Protein AF-A0A7S2Z2Q5-F1 (afdb_monomer_lite)

Foldseek 3Di:
DVVVVVVVVVVVVVVVVVVVVVVVLVVLVVVLVVLVVVLVVLVVVLVVLVVVLVVLVVVLVVLVVVLPDDPDDDPVVPVVSVVSVVVSVVSVVVSVVSVVVSVVSVVVSVVSVVVSVVSVVVSVVVVVVVVVVVVVVVVVVVVVVVVPDD

Radius of gyration: 32.95 Å; chains: 1; bounding box: 80×15×101 Å

Structure (mmCIF, N/CA/C/O backbone):
data_AF-A0A7S2Z2Q5-F1
#
_entry.id   AF-A0A7S2Z2Q5-F1
#
loop_
_atom_site.group_PDB
_atom_site.id
_atom_site.type_symbol
_atom_site.label_atom_id
_atom_site.label_alt_id
_atom_site.label_comp_id
_atom_site.label_asym_id
_atom_site.label_entity_id
_atom_site.label_seq_id
_atom_site.pdbx_PDB_ins_code
_atom_site.Cartn_x
_atom_site.Cartn_y
_atom_site.Cartn_z
_atom_site.occupancy
_atom_site.B_iso_or_equiv
_atom_site.auth_seq_id
_atom_site.auth_comp_id
_atom_site.auth_asym_id
_atom_site.auth_atom_id
_atom_site.pdbx_PDB_model_num
ATOM 1 N N . ALA A 1 1 ? 23.793 3.021 -50.701 1.00 61.44 1 ALA A N 1
ATOM 2 C CA . ALA A 1 1 ? 22.463 3.557 -50.348 1.00 61.44 1 ALA A CA 1
ATOM 3 C C . ALA A 1 1 ? 21.803 2.656 -49.308 1.00 61.44 1 ALA A C 1
ATOM 5 O O . ALA A 1 1 ? 21.682 3.081 -48.173 1.00 61.44 1 ALA A O 1
ATOM 6 N N . THR A 1 2 ? 21.568 1.379 -49.624 1.00 73.38 2 THR A N 1
ATOM 7 C CA . THR A 1 2 ? 20.883 0.396 -48.758 1.00 73.38 2 THR A CA 1
ATOM 8 C C . THR A 1 2 ? 21.436 0.249 -47.334 1.00 73.38 2 THR A C 1
ATOM 10 O O . THR A 1 2 ? 20.670 0.327 -46.387 1.00 73.38 2 THR A O 1
ATOM 13 N N . GLN A 1 3 ? 22.755 0.135 -47.143 1.00 72.25 3 GLN A N 1
ATOM 14 C CA . GLN A 1 3 ? 23.342 -0.015 -45.796 1.00 72.25 3 GLN A CA 1
ATOM 15 C C . GLN A 1 3 ? 23.131 1.203 -44.882 1.00 72.25 3 GLN A C 1
ATOM 17 O O . GLN A 1 3 ? 23.021 1.067 -43.665 1.00 72.25 3 GLN A O 1
ATOM 22 N N . LEU A 1 4 ? 23.085 2.404 -45.463 1.00 76.44 4 LEU A N 1
ATOM 23 C CA . LEU A 1 4 ? 22.910 3.645 -44.709 1.00 76.44 4 LEU A CA 1
ATOM 24 C C . LEU A 1 4 ? 21.437 3.826 -44.310 1.00 76.44 4 LEU A C 1
ATOM 26 O O . LEU A 1 4 ? 21.149 4.300 -43.214 1.00 76.44 4 LEU A O 1
ATOM 30 N N . ASP A 1 5 ? 20.521 3.368 -45.162 1.00 84.81 5 ASP A N 1
ATOM 31 C CA . ASP A 1 5 ? 19.086 3.324 -44.876 1.00 84.81 5 ASP A CA 1
ATOM 32 C C . ASP A 1 5 ? 18.750 2.244 -43.829 1.00 84.81 5 ASP A C 1
ATOM 34 O O . ASP A 1 5 ? 17.994 2.505 -42.896 1.00 84.81 5 ASP A O 1
ATOM 38 N N . GLU A 1 6 ? 19.387 1.071 -43.900 1.00 84.50 6 GLU A N 1
ATOM 39 C CA . GLU A 1 6 ? 19.275 0.008 -42.889 1.00 84.50 6 GLU A CA 1
ATOM 40 C C . GLU A 1 6 ? 19.811 0.450 -41.520 1.00 84.50 6 GLU A C 1
ATOM 42 O O . GLU A 1 6 ? 19.193 0.185 -40.489 1.00 84.50 6 GLU A O 1
ATOM 47 N N . SER A 1 7 ? 20.945 1.157 -41.491 1.00 79.88 7 SER A N 1
ATOM 48 C CA . SER A 1 7 ? 21.508 1.697 -40.249 1.00 79.88 7 SER A CA 1
ATOM 49 C C . SER A 1 7 ? 20.595 2.749 -39.614 1.00 79.88 7 SER A C 1
ATOM 51 O O . SER A 1 7 ? 20.429 2.746 -38.395 1.00 79.88 7 SER A O 1
ATOM 53 N N . ARG A 1 8 ? 19.964 3.612 -40.421 1.00 86.56 8 ARG A N 1
ATOM 54 C CA . ARG A 1 8 ? 18.978 4.593 -39.939 1.00 86.56 8 ARG A CA 1
ATOM 55 C C . ARG A 1 8 ? 17.721 3.923 -39.393 1.00 86.56 8 ARG A C 1
ATOM 57 O O . ARG A 1 8 ? 17.251 4.322 -38.333 1.00 86.56 8 ARG A O 1
ATOM 64 N N . ALA A 1 9 ? 17.217 2.892 -40.070 1.00 88.69 9 ALA A N 1
ATOM 65 C CA . ALA A 1 9 ? 16.060 2.132 -39.602 1.00 88.69 9 ALA A CA 1
ATOM 66 C C . ALA A 1 9 ? 16.319 1.486 -38.229 1.00 88.69 9 ALA A C 1
ATOM 68 O O . ALA A 1 9 ? 15.491 1.609 -37.332 1.00 88.69 9 ALA A O 1
ATOM 69 N N . ARG A 1 10 ? 17.503 0.889 -38.031 1.00 85.50 10 ARG A N 1
ATOM 70 C CA . ARG A 1 10 ? 17.903 0.319 -36.733 1.00 85.50 10 ARG A CA 1
ATOM 71 C C . ARG A 1 10 ? 18.038 1.375 -35.636 1.00 85.50 10 ARG A C 1
ATOM 73 O O . ARG A 1 10 ? 17.662 1.107 -34.503 1.00 85.50 10 ARG A O 1
ATOM 80 N N . SER A 1 11 ? 18.556 2.564 -35.955 1.00 82.94 11 SER A N 1
ATOM 81 C CA . SER A 1 11 ? 18.656 3.666 -34.985 1.00 82.94 11 SER A CA 1
ATOM 82 C C . SER A 1 11 ? 17.278 4.110 -34.496 1.00 82.94 11 SER A C 1
ATOM 84 O O . SER A 1 11 ? 17.066 4.220 -33.294 1.00 82.94 11 SER A O 1
ATOM 86 N N . LEU A 1 12 ? 16.326 4.292 -35.417 1.00 91.38 12 LEU A N 1
ATOM 87 C CA . LEU A 1 12 ? 14.953 4.676 -35.076 1.00 91.38 12 LEU A CA 1
ATOM 88 C C . LEU A 1 12 ? 14.235 3.594 -34.258 1.00 91.38 12 LEU A C 1
ATOM 90 O O . LEU A 1 12 ? 13.501 3.906 -33.326 1.00 91.38 12 LEU A O 1
ATOM 94 N N . GLU A 1 13 ? 14.458 2.320 -34.581 1.00 88.31 13 GLU A N 1
ATOM 95 C CA . GLU A 1 13 ? 13.899 1.202 -33.816 1.00 88.31 13 GLU A CA 1
ATOM 96 C C . GLU A 1 13 ? 14.475 1.139 -32.391 1.00 88.31 13 GLU A C 1
ATOM 98 O O . GLU A 1 13 ? 13.739 0.896 -31.435 1.00 88.31 13 GLU A O 1
ATOM 103 N N . LEU A 1 14 ? 15.775 1.402 -32.222 1.00 85.88 14 LEU A N 1
ATOM 104 C CA . LEU A 1 14 ? 16.405 1.492 -30.903 1.00 85.88 14 LEU A CA 1
ATOM 105 C C . LEU A 1 14 ? 15.868 2.672 -30.090 1.00 85.88 14 LEU A C 1
ATOM 107 O O . LEU A 1 14 ? 15.542 2.488 -28.921 1.00 85.88 14 LEU A O 1
ATOM 111 N N . GLU A 1 15 ? 15.739 3.852 -30.697 1.00 86.88 15 GLU A N 1
ATOM 112 C CA . GLU A 1 15 ? 15.161 5.038 -30.050 1.00 86.88 15 GLU A CA 1
ATOM 113 C C . GLU A 1 15 ? 13.728 4.773 -29.578 1.00 86.88 15 GLU A C 1
ATOM 115 O O . GLU A 1 15 ? 13.416 5.011 -28.412 1.00 86.88 15 GLU A O 1
ATOM 120 N N . TYR A 1 16 ? 12.891 4.184 -30.436 1.00 89.75 16 TYR A N 1
ATOM 121 C CA . TYR A 1 16 ? 11.522 3.806 -30.084 1.00 89.75 16 TYR A CA 1
ATOM 122 C C . TYR A 1 16 ? 11.468 2.809 -28.916 1.00 89.75 16 TYR A C 1
ATOM 124 O O . TYR A 1 16 ? 10.660 2.948 -27.998 1.00 89.75 16 TYR A O 1
ATOM 132 N N . ASN A 1 17 ? 12.339 1.797 -28.925 1.00 85.56 17 ASN A N 1
ATOM 133 C CA . ASN A 1 17 ? 12.384 0.803 -27.854 1.00 85.56 17 ASN A CA 1
ATOM 134 C C . ASN A 1 17 ? 12.871 1.394 -26.523 1.00 85.56 17 ASN A C 1
ATOM 136 O O . ASN A 1 17 ? 12.370 0.994 -25.472 1.00 85.56 17 ASN A O 1
ATOM 140 N N . LEU A 1 18 ? 13.812 2.343 -26.559 1.00 85.75 18 LEU A N 1
ATOM 141 C CA . LEU A 1 18 ? 14.282 3.064 -25.372 1.00 85.75 18 LEU A CA 1
ATOM 142 C C . LEU A 1 18 ? 13.198 3.971 -24.794 1.00 85.75 18 LEU A C 1
ATOM 144 O O . LEU A 1 18 ? 12.994 3.982 -23.584 1.00 85.75 18 LEU A O 1
ATOM 148 N N . GLU A 1 19 ? 12.482 4.703 -25.646 1.00 89.56 19 GLU A N 1
ATOM 149 C CA . GLU A 1 19 ? 11.367 5.547 -25.215 1.00 89.56 19 GLU A CA 1
ATOM 150 C C . GLU A 1 19 ? 10.287 4.699 -24.535 1.00 89.56 19 GLU A C 1
ATOM 152 O O . GLU A 1 19 ? 9.882 4.979 -23.408 1.00 89.56 19 GLU A O 1
ATOM 157 N N . LYS A 1 20 ? 9.924 3.570 -25.150 1.00 90.44 20 LYS A N 1
ATOM 158 C CA . LYS A 1 20 ? 8.950 2.635 -24.586 1.00 90.44 20 LYS A CA 1
ATOM 159 C C . LYS A 1 20 ? 9.409 1.996 -23.270 1.00 90.44 20 LYS A C 1
ATOM 161 O O . LYS A 1 20 ? 8.579 1.746 -22.394 1.00 90.44 20 LYS A O 1
ATOM 166 N N . SER A 1 21 ? 10.703 1.700 -23.110 1.00 83.81 21 SER A N 1
ATOM 167 C CA . SER A 1 21 ? 11.215 1.168 -21.837 1.00 83.81 21 SER A CA 1
ATOM 168 C C . SER A 1 21 ? 11.198 2.236 -20.741 1.00 83.81 21 SER A C 1
ATOM 170 O O . SER A 1 21 ? 10.806 1.939 -19.613 1.00 83.81 21 SER A O 1
ATOM 172 N N . ALA A 1 22 ? 11.527 3.486 -21.080 1.00 86.12 22 ALA A N 1
ATOM 173 C CA . ALA A 1 22 ? 11.469 4.613 -20.157 1.00 86.12 22 ALA A CA 1
ATOM 174 C C . ALA A 1 22 ? 10.033 4.902 -19.687 1.00 86.12 22 ALA A C 1
ATOM 176 O O . ALA A 1 22 ? 9.813 5.130 -18.496 1.00 86.12 22 ALA A O 1
ATOM 177 N N . GLU A 1 23 ? 9.050 4.829 -20.588 1.00 91.44 23 GLU A N 1
ATOM 178 C CA . GLU A 1 23 ? 7.627 4.930 -20.240 1.00 91.44 23 GLU A CA 1
ATOM 179 C C . GLU A 1 23 ? 7.202 3.817 -19.271 1.00 91.44 23 GLU A C 1
ATOM 181 O O . GLU A 1 23 ? 6.621 4.095 -18.221 1.00 91.44 23 GLU A O 1
ATOM 186 N N . ALA A 1 24 ? 7.558 2.561 -19.562 1.00 88.31 24 ALA A N 1
ATOM 187 C CA . ALA A 1 24 ? 7.229 1.426 -18.700 1.00 88.31 24 ALA A CA 1
ATOM 188 C C . ALA A 1 24 ? 7.885 1.520 -17.307 1.00 88.31 24 ALA A C 1
ATOM 190 O O . ALA A 1 24 ? 7.277 1.140 -16.301 1.00 88.31 24 ALA A O 1
ATOM 191 N N . ALA A 1 25 ? 9.114 2.037 -17.226 1.00 87.62 25 ALA A N 1
ATOM 192 C CA . ALA A 1 25 ? 9.792 2.293 -15.958 1.00 87.62 25 ALA A CA 1
ATOM 193 C C . ALA A 1 25 ? 9.084 3.398 -15.155 1.00 87.62 25 ALA A C 1
ATOM 195 O O . ALA A 1 25 ? 8.828 3.229 -13.960 1.00 87.62 25 ALA A O 1
ATOM 196 N N . ALA A 1 26 ? 8.692 4.493 -15.815 1.00 91.00 26 ALA A N 1
ATOM 197 C CA . ALA A 1 26 ? 7.944 5.577 -15.184 1.00 91.00 26 ALA A CA 1
ATOM 198 C C . ALA A 1 26 ? 6.587 5.096 -14.642 1.00 91.00 26 ALA A C 1
ATOM 200 O O . ALA A 1 26 ? 6.212 5.441 -13.521 1.00 91.00 26 ALA A O 1
ATOM 201 N N . GLU A 1 27 ? 5.869 4.249 -15.384 1.00 92.00 27 GLU A N 1
ATOM 202 C CA . GLU A 1 27 ? 4.620 3.639 -14.918 1.00 92.00 27 GLU A CA 1
ATOM 203 C C . GLU A 1 27 ? 4.826 2.813 -13.637 1.00 92.00 27 GLU A C 1
ATOM 205 O O . GLU A 1 27 ? 4.097 3.006 -12.658 1.00 92.00 27 GLU A O 1
ATOM 210 N N . LYS A 1 28 ? 5.852 1.952 -13.585 1.00 89.25 28 LYS A N 1
ATOM 211 C CA . LYS A 1 28 ? 6.173 1.169 -12.377 1.00 89.25 28 LYS A CA 1
ATOM 212 C C . LYS A 1 28 ? 6.524 2.061 -11.191 1.00 89.25 28 LYS A C 1
ATOM 214 O O . LYS A 1 28 ? 6.057 1.803 -10.082 1.00 89.25 28 LYS A O 1
ATOM 219 N N . ASP A 1 29 ? 7.268 3.138 -11.417 1.00 91.69 29 ASP A N 1
ATOM 220 C CA . ASP A 1 29 ? 7.605 4.101 -10.368 1.00 91.69 29 ASP A CA 1
ATOM 221 C C . ASP A 1 29 ? 6.358 4.800 -9.816 1.00 91.69 29 ASP A C 1
ATOM 223 O O . ASP A 1 29 ? 6.191 4.905 -8.596 1.00 91.69 29 ASP A O 1
ATOM 227 N N . THR A 1 30 ? 5.415 5.191 -10.680 1.00 94.50 30 THR A N 1
ATOM 228 C CA . THR A 1 30 ? 4.127 5.732 -10.213 1.00 94.50 30 THR A CA 1
ATOM 229 C C . THR A 1 30 ? 3.323 4.706 -9.412 1.00 94.50 30 THR A C 1
ATOM 231 O O . THR A 1 30 ? 2.685 5.063 -8.417 1.00 94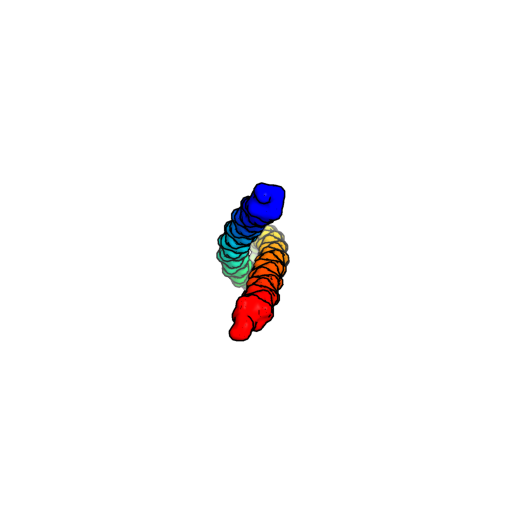.50 30 THR A O 1
ATOM 234 N N . GLN A 1 31 ? 3.381 3.427 -9.791 1.00 92.75 31 GLN A N 1
ATOM 235 C CA . GLN A 1 31 ? 2.705 2.349 -9.074 1.00 92.75 31 GLN A CA 1
ATOM 236 C C . GLN A 1 31 ? 3.328 2.097 -7.696 1.00 92.75 31 GLN A C 1
ATOM 238 O O . GLN A 1 31 ? 2.590 1.959 -6.717 1.00 92.75 31 GLN A O 1
ATOM 243 N N . ILE A 1 32 ? 4.661 2.080 -7.598 1.00 93.44 32 ILE A N 1
ATOM 244 C CA . ILE A 1 32 ? 5.388 1.952 -6.327 1.00 93.44 32 ILE A CA 1
ATOM 245 C C . ILE A 1 32 ? 5.010 3.109 -5.399 1.00 93.44 32 ILE A C 1
ATOM 247 O O . ILE A 1 32 ? 4.594 2.868 -4.267 1.00 93.44 32 ILE A O 1
ATOM 251 N N . LEU A 1 33 ? 5.057 4.353 -5.886 1.00 94.44 33 LEU A N 1
ATOM 252 C CA . LEU A 1 33 ? 4.692 5.530 -5.091 1.00 94.44 33 LEU A CA 1
ATOM 253 C C . LEU A 1 33 ? 3.245 5.466 -4.595 1.00 94.44 33 LEU A C 1
ATOM 255 O O . LEU A 1 33 ? 2.967 5.754 -3.429 1.00 94.44 33 LEU A O 1
ATOM 259 N N . ARG A 1 34 ? 2.312 5.058 -5.459 1.00 94.69 34 ARG A N 1
ATOM 260 C CA . ARG A 1 34 ? 0.906 4.901 -5.081 1.00 94.69 34 ARG A CA 1
ATOM 261 C C . ARG A 1 34 ? 0.731 3.853 -3.984 1.00 94.69 34 ARG A C 1
ATOM 263 O O . ARG A 1 34 ? 0.057 4.120 -2.992 1.00 94.69 34 ARG A O 1
ATOM 270 N N . LEU A 1 35 ? 1.349 2.685 -4.139 1.00 92.75 35 LEU A N 1
ATOM 271 C CA . LEU A 1 35 ? 1.272 1.615 -3.146 1.00 92.75 35 LEU A CA 1
ATOM 272 C C . LEU A 1 35 ? 1.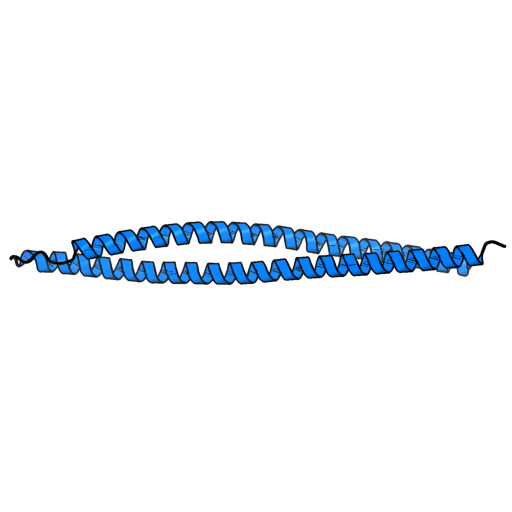944 2.012 -1.825 1.00 92.75 35 LEU A C 1
ATOM 274 O O . LEU A 1 35 ? 1.432 1.669 -0.764 1.00 92.75 35 LEU A O 1
ATOM 278 N N . GLN A 1 36 ? 3.036 2.779 -1.859 1.00 93.44 36 GLN A N 1
ATOM 279 C CA . GLN A 1 36 ? 3.662 3.328 -0.652 1.00 93.44 36 GLN A CA 1
ATOM 280 C C . GLN A 1 36 ? 2.705 4.274 0.092 1.00 93.44 36 GLN A C 1
ATOM 282 O O . GLN A 1 36 ? 2.572 4.179 1.313 1.00 93.44 36 GLN A O 1
ATOM 287 N N . GLN A 1 37 ? 1.983 5.138 -0.628 1.00 94.69 37 GLN A N 1
ATOM 288 C CA . GLN A 1 37 ? 0.967 6.017 -0.035 1.00 94.69 37 GLN A CA 1
ATOM 289 C C . GLN A 1 37 ? -0.222 5.239 0.545 1.00 94.69 37 GLN A C 1
ATOM 291 O O . GLN A 1 37 ? -0.723 5.584 1.616 1.00 94.69 37 GLN A O 1
ATOM 296 N N . GLU A 1 38 ? -0.699 4.206 -0.154 1.00 91.94 38 GLU A N 1
ATOM 297 C CA . GLU A 1 38 ? -1.784 3.341 0.328 1.00 91.94 38 GLU A CA 1
ATOM 298 C C . GLU A 1 38 ? -1.360 2.577 1.594 1.00 91.94 38 GLU A C 1
ATOM 300 O O . GLU A 1 38 ? -2.101 2.569 2.580 1.00 91.94 38 GLU A O 1
ATOM 305 N N . ASN A 1 39 ? -0.135 2.046 1.622 1.00 91.31 39 ASN A N 1
ATOM 306 C CA . ASN A 1 39 ? 0.411 1.347 2.782 1.00 91.31 39 ASN A CA 1
ATOM 307 C C . ASN A 1 39 ? 0.558 2.288 3.991 1.00 91.31 39 ASN A C 1
ATOM 309 O O . ASN A 1 39 ? 0.151 1.933 5.095 1.00 91.31 39 ASN A O 1
ATOM 313 N N . ALA A 1 40 ? 1.033 3.524 3.789 1.00 91.44 40 ALA A N 1
ATOM 314 C CA . ALA A 1 40 ? 1.113 4.527 4.855 1.00 91.44 40 ALA A CA 1
ATOM 315 C C . ALA A 1 40 ? -0.264 4.837 5.476 1.00 91.44 40 ALA A C 1
ATOM 317 O O . ALA A 1 40 ? -0.413 4.829 6.698 1.00 91.44 40 ALA A O 1
ATOM 318 N N . LYS A 1 41 ? -1.303 5.017 4.650 1.00 93.69 41 LYS A N 1
ATOM 319 C CA . LYS A 1 41 ? -2.680 5.232 5.135 1.00 93.69 41 LYS A CA 1
ATOM 320 C C . LYS A 1 41 ? -3.207 4.034 5.925 1.00 93.69 41 LYS A C 1
ATOM 322 O O . LYS A 1 41 ? -3.873 4.206 6.947 1.00 93.69 41 LYS A O 1
ATOM 327 N N . LEU A 1 42 ? -2.914 2.815 5.470 1.00 91.62 42 LEU A N 1
ATOM 328 C CA . LEU A 1 42 ? -3.296 1.607 6.198 1.00 91.62 42 LEU A CA 1
ATOM 329 C C . LEU A 1 42 ? -2.563 1.494 7.538 1.00 91.62 42 LEU A C 1
ATOM 331 O O . LEU A 1 42 ? -3.203 1.150 8.530 1.00 91.62 42 LEU A O 1
ATOM 335 N N . GLN A 1 43 ? -1.276 1.844 7.601 1.00 92.25 43 GLN A N 1
ATOM 336 C CA . GLN A 1 43 ? -0.508 1.893 8.851 1.00 92.25 43 GLN A CA 1
ATOM 337 C C . GLN A 1 43 ? -1.125 2.865 9.855 1.00 92.25 43 GLN A C 1
ATOM 339 O O . GLN A 1 43 ? -1.355 2.486 11.003 1.00 92.25 43 GLN A O 1
ATOM 344 N N . GLU A 1 44 ? -1.476 4.077 9.425 1.00 93.38 44 GLU A N 1
ATOM 345 C CA . GLU A 1 44 ? -2.165 5.050 10.280 1.00 93.38 44 GLU A CA 1
ATOM 346 C C . GLU A 1 44 ? -3.503 4.503 10.800 1.00 93.38 44 GLU A C 1
ATOM 348 O O . GLU A 1 44 ? -3.798 4.590 11.995 1.00 93.38 44 GLU A O 1
ATOM 353 N N . SER A 1 45 ? -4.298 3.879 9.922 1.00 91.38 45 SER A N 1
ATOM 354 C CA . SER A 1 45 ? -5.582 3.280 10.306 1.00 91.38 45 SER A CA 1
ATOM 355 C C . SER A 1 45 ? -5.416 2.130 11.308 1.00 91.38 45 SER A C 1
ATOM 357 O O . SER A 1 45 ? -6.184 2.025 12.267 1.00 91.38 45 SER A O 1
ATOM 359 N N . TYR A 1 46 ? -4.382 1.305 11.122 1.00 91.69 46 TYR A N 1
ATOM 360 C CA . TYR A 1 46 ? -4.053 0.181 11.987 1.00 91.69 46 TYR A CA 1
ATOM 361 C C . TYR A 1 46 ? -3.663 0.661 13.385 1.00 91.69 46 TYR A C 1
ATOM 363 O O . TYR A 1 46 ? -4.250 0.202 14.363 1.00 91.69 46 TYR A O 1
ATOM 371 N N . VAL A 1 47 ? -2.750 1.634 13.479 1.00 93.12 47 VAL A N 1
ATOM 372 C CA . VAL A 1 47 ? -2.320 2.220 14.759 1.00 93.12 47 VAL A CA 1
ATOM 373 C C . VAL A 1 47 ? -3.506 2.852 15.489 1.00 93.12 47 VAL A C 1
ATOM 375 O O . VAL A 1 47 ? -3.700 2.609 16.680 1.00 93.12 47 VAL A O 1
ATOM 378 N N . GLY A 1 48 ? -4.349 3.606 14.775 1.00 91.56 48 GLY A N 1
ATOM 379 C CA . GLY A 1 48 ? -5.543 4.216 15.359 1.00 91.56 48 GLY A CA 1
ATOM 380 C C . GLY A 1 48 ? -6.535 3.188 15.915 1.00 91.56 48 GLY A C 1
ATOM 381 O O . GLY A 1 48 ? -7.102 3.395 16.991 1.00 91.56 48 GLY A O 1
ATOM 382 N N . LEU A 1 49 ? -6.734 2.065 15.219 1.00 89.94 49 LEU A N 1
ATOM 383 C CA . LEU A 1 49 ? -7.613 0.988 15.681 1.00 89.94 49 LEU A CA 1
ATOM 384 C C . LEU A 1 49 ? -7.007 0.178 16.827 1.00 89.94 49 LEU A C 1
ATOM 386 O O . LEU A 1 49 ? -7.727 -0.157 17.763 1.00 89.94 49 LEU A O 1
ATOM 390 N N . GLU A 1 50 ? -5.701 -0.091 16.814 1.00 90.75 50 GLU A N 1
ATOM 391 C CA . GLU A 1 50 ? -5.017 -0.716 17.953 1.00 90.75 50 GLU A CA 1
ATOM 392 C C . GLU A 1 50 ? -5.164 0.124 19.222 1.00 90.75 50 GLU A C 1
ATOM 394 O O . GLU A 1 50 ? -5.487 -0.412 20.282 1.00 90.75 50 GLU A O 1
ATOM 399 N N . GLN A 1 51 ? -5.002 1.445 19.122 1.00 92.75 51 GLN A N 1
ATOM 400 C CA . GLN A 1 51 ? -5.177 2.337 20.267 1.00 92.75 51 GLN A CA 1
ATOM 401 C C . GLN A 1 51 ? -6.609 2.306 20.806 1.00 92.75 51 GLN A C 1
ATOM 403 O O . GLN A 1 51 ? -6.797 2.190 22.017 1.00 92.75 51 GLN A O 1
ATOM 408 N N . ARG A 1 52 ? -7.616 2.328 19.920 1.00 90.12 52 ARG A N 1
ATOM 409 C CA . ARG A 1 52 ? -9.032 2.184 20.309 1.00 90.12 52 ARG A CA 1
ATOM 410 C C . ARG A 1 52 ? -9.326 0.839 20.965 1.00 90.12 52 ARG A C 1
ATOM 412 O O . ARG A 1 52 ? -10.109 0.769 21.912 1.00 90.12 52 ARG A O 1
ATOM 419 N N . LEU A 1 53 ? -8.703 -0.224 20.473 1.00 89.88 53 LEU A N 1
ATOM 420 C CA . LEU A 1 53 ? -8.847 -1.566 21.016 1.00 89.88 53 LEU A CA 1
ATOM 421 C C . LEU A 1 53 ? -8.251 -1.653 22.424 1.00 89.88 53 LEU A C 1
ATOM 423 O O . LEU A 1 53 ? -8.924 -2.136 23.329 1.00 89.88 53 LEU A O 1
ATOM 427 N N . ILE A 1 54 ? -7.057 -1.098 22.645 1.00 91.25 54 ILE A N 1
ATOM 428 C CA . ILE A 1 54 ? -6.436 -1.014 23.976 1.00 91.25 54 ILE A CA 1
ATOM 429 C C . ILE A 1 54 ? -7.328 -0.226 24.946 1.00 91.25 54 ILE A C 1
ATOM 431 O O . ILE A 1 54 ? -7.561 -0.674 26.073 1.00 91.25 54 ILE A O 1
ATOM 435 N N . THR A 1 55 ? -7.872 0.922 24.520 1.00 90.12 55 THR A N 1
ATOM 436 C CA . THR A 1 55 ? -8.774 1.709 25.374 1.00 90.12 55 THR A CA 1
ATOM 437 C C . THR A 1 55 ? -10.044 0.930 25.703 1.00 90.12 55 THR A C 1
ATOM 439 O O . THR A 1 55 ? -10.375 0.796 26.880 1.00 90.12 55 THR A O 1
ATOM 442 N N . ALA A 1 56 ? -10.689 0.315 24.707 1.00 87.38 56 ALA A N 1
ATOM 443 C CA . ALA A 1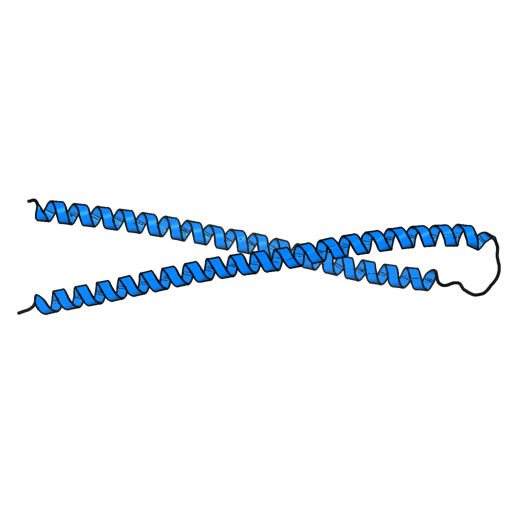 56 ? -11.908 -0.468 24.900 1.00 87.38 56 ALA A CA 1
ATOM 444 C C . ALA A 1 56 ? -11.687 -1.691 25.810 1.00 87.38 56 ALA A C 1
ATOM 446 O O . ALA A 1 56 ? -12.533 -2.009 26.647 1.00 87.38 56 ALA A O 1
ATOM 447 N N . GLU A 1 57 ? -10.541 -2.369 25.701 1.00 89.38 57 GLU A N 1
ATOM 448 C CA . GLU A 1 57 ? -10.181 -3.479 26.590 1.00 89.38 57 GLU A CA 1
ATOM 449 C C . GLU A 1 57 ? -9.993 -3.020 28.040 1.00 89.38 57 GLU A C 1
ATOM 451 O O . GLU A 1 57 ? -10.454 -3.695 28.966 1.00 89.38 57 GLU A O 1
ATOM 456 N N . SER A 1 58 ? -9.361 -1.863 28.252 1.00 88.06 58 SER A N 1
ATOM 457 C CA . SER A 1 58 ? -9.152 -1.310 29.595 1.00 88.06 58 SER A CA 1
ATOM 458 C C . SER A 1 58 ? -10.454 -0.830 30.252 1.00 88.06 58 SER A C 1
ATOM 460 O O . SER A 1 58 ? -10.675 -1.068 31.446 1.00 88.06 58 SER A O 1
ATOM 462 N N . GLU A 1 59 ? -11.355 -0.229 29.472 1.00 88.12 59 GLU A N 1
ATOM 463 C CA . GLU A 1 59 ? -12.702 0.144 29.905 1.00 88.12 59 GLU A CA 1
ATOM 464 C C . GLU A 1 59 ? -13.520 -1.093 30.279 1.00 88.12 59 GLU A C 1
ATOM 466 O O . GLU A 1 59 ? -14.112 -1.140 31.359 1.00 88.12 59 GLU A O 1
ATOM 471 N N . LEU A 1 60 ? -13.492 -2.142 29.448 1.00 86.12 60 LEU A N 1
ATOM 472 C CA . LEU A 1 60 ? -14.217 -3.381 29.726 1.00 86.12 60 LEU A CA 1
ATOM 473 C C . LEU A 1 60 ? -13.670 -4.087 30.972 1.00 86.12 60 LEU A C 1
ATOM 475 O O . LEU A 1 60 ? -14.442 -4.563 31.809 1.00 86.12 60 LEU A O 1
ATOM 479 N N . ALA A 1 61 ? -12.348 -4.117 31.148 1.00 85.31 61 ALA A N 1
ATOM 480 C CA . ALA A 1 61 ? -11.724 -4.654 32.353 1.00 85.31 61 ALA A CA 1
ATOM 481 C C . ALA A 1 61 ? -12.151 -3.882 33.615 1.00 85.31 61 ALA A C 1
ATOM 483 O O . ALA A 1 61 ? -12.379 -4.488 34.665 1.00 85.31 61 ALA A O 1
ATOM 484 N N . SER A 1 62 ? -12.295 -2.561 33.512 1.00 83.94 62 SER A N 1
ATOM 485 C CA . SER A 1 62 ? -12.759 -1.704 34.607 1.00 83.94 62 SER A CA 1
ATOM 486 C C . SER A 1 62 ? -14.243 -1.929 34.916 1.00 83.94 62 SER A C 1
ATOM 488 O O . SER A 1 62 ? -14.603 -2.109 36.080 1.00 83.94 62 SER A O 1
ATOM 490 N N . ALA A 1 63 ? -15.089 -2.029 33.887 1.00 82.50 63 ALA A N 1
ATOM 491 C CA . ALA A 1 63 ? -16.512 -2.333 34.028 1.00 82.50 63 ALA A CA 1
ATOM 492 C C . ALA A 1 63 ? -16.750 -3.709 34.673 1.00 82.50 63 ALA A C 1
ATOM 494 O O . ALA A 1 63 ? -17.585 -3.838 35.566 1.00 82.50 63 ALA A O 1
ATOM 495 N N . ARG A 1 64 ? -15.965 -4.733 34.305 1.00 81.56 64 ARG A N 1
ATOM 496 C CA . ARG A 1 64 ? -16.028 -6.059 34.951 1.00 81.56 64 ARG A CA 1
ATOM 497 C C . ARG A 1 64 ? -15.673 -6.014 36.435 1.00 81.56 64 ARG A C 1
ATOM 499 O O . ARG A 1 64 ? -16.318 -6.694 37.225 1.00 81.56 64 ARG A O 1
ATOM 506 N N . LYS A 1 65 ? -14.671 -5.220 36.826 1.00 81.25 65 LYS A N 1
ATOM 507 C CA . LYS A 1 65 ? -14.299 -5.054 38.243 1.00 81.25 65 LYS A CA 1
ATOM 508 C C . LYS A 1 65 ? -15.409 -4.381 39.052 1.00 81.25 65 LYS A C 1
ATOM 510 O O . LYS A 1 65 ? -15.610 -4.750 40.200 1.00 81.25 65 LYS A O 1
ATOM 515 N N . GLN A 1 66 ? -16.126 -3.428 38.457 1.00 74.00 66 GLN A N 1
ATOM 516 C CA . GLN A 1 66 ? -17.254 -2.741 39.098 1.00 74.00 66 GLN A CA 1
ATOM 517 C C . GLN A 1 66 ? -18.528 -3.598 39.153 1.00 74.00 66 GLN A C 1
ATOM 519 O O . GLN A 1 66 ? -19.324 -3.445 40.073 1.00 74.00 66 GLN A O 1
ATOM 524 N N . ALA A 1 67 ? -18.716 -4.506 38.191 1.00 67.00 67 ALA A N 1
ATOM 525 C CA . ALA A 1 67 ? -19.841 -5.439 38.155 1.00 67.00 67 ALA A CA 1
ATOM 526 C C . ALA A 1 67 ? -19.651 -6.679 39.057 1.00 67.00 67 ALA A C 1
ATOM 528 O O . ALA A 1 67 ? -20.592 -7.453 39.232 1.00 67.00 67 ALA A O 1
ATOM 529 N N . ALA A 1 68 ? -18.461 -6.887 39.634 1.00 61.62 68 ALA A N 1
ATOM 530 C CA . ALA A 1 68 ? -18.241 -7.932 40.631 1.00 61.62 68 ALA A CA 1
ATOM 531 C C . ALA A 1 68 ? -19.031 -7.594 41.915 1.00 61.62 68 ALA A C 1
ATOM 533 O O . ALA A 1 68 ? -18.890 -6.485 42.436 1.00 61.62 68 ALA A O 1
ATOM 534 N N . PRO A 1 69 ? -19.880 -8.499 42.433 1.00 57.62 69 PRO A N 1
ATOM 535 C CA . PRO A 1 69 ? -20.838 -8.138 43.471 1.00 57.62 69 PRO A CA 1
ATOM 536 C C . PRO A 1 69 ? -20.141 -7.828 44.807 1.00 57.62 69 PRO A C 1
ATOM 538 O O . PRO A 1 69 ? -19.379 -8.668 45.296 1.00 57.62 69 PRO A O 1
ATOM 541 N N . PRO A 1 70 ? -20.438 -6.692 45.472 1.00 51.81 70 PRO A N 1
ATOM 542 C CA . PRO A 1 70 ? -20.235 -6.590 46.906 1.00 51.81 70 PRO A CA 1
ATOM 543 C C . PRO A 1 70 ? -21.261 -7.498 47.590 1.00 51.81 70 PRO A C 1
ATOM 545 O O . PRO A 1 70 ? -22.464 -7.423 47.340 1.00 51.81 70 PRO A O 1
ATOM 548 N N . SER A 1 71 ? -20.795 -8.382 48.461 1.00 51.69 71 SER A N 1
ATOM 549 C CA . SER A 1 71 ? -21.652 -9.203 49.308 1.00 51.69 71 SER A CA 1
ATOM 550 C C . SER A 1 71 ? -22.461 -8.318 50.272 1.00 51.69 71 SER A C 1
ATOM 552 O O . SER A 1 71 ? -21.986 -8.032 51.365 1.00 51.69 71 SER A O 1
ATOM 554 N N . SER A 1 72 ? -23.651 -7.841 49.889 1.00 49.88 72 SER A N 1
ATOM 555 C CA . SER A 1 72 ? -24.829 -7.720 50.774 1.00 49.88 72 SER A CA 1
ATOM 556 C C . SER A 1 72 ? -26.058 -7.096 50.084 1.00 49.88 72 SER A C 1
ATOM 558 O O . SER A 1 72 ? -26.020 -5.990 49.563 1.00 49.88 72 SER A O 1
ATOM 560 N N . SER A 1 73 ? -27.169 -7.839 50.161 1.00 56.09 73 SER A N 1
ATOM 561 C CA . SER A 1 73 ? -28.552 -7.392 50.411 1.00 56.09 73 SER A CA 1
ATOM 562 C C . SER A 1 73 ? -29.162 -6.234 49.589 1.00 56.09 73 SER A C 1
ATOM 564 O O . SER A 1 73 ? -29.092 -5.081 50.005 1.00 56.09 73 SER A O 1
ATOM 566 N N . SER A 1 74 ? -29.919 -6.555 48.524 1.00 50.38 74 SER A N 1
ATOM 567 C CA . SER A 1 74 ? -31.257 -5.976 48.206 1.00 50.38 74 SER A CA 1
ATOM 568 C C . SER A 1 74 ? -31.812 -6.477 46.852 1.00 50.38 74 SER A C 1
ATOM 570 O O . SER A 1 74 ? -31.080 -6.592 45.872 1.00 50.38 74 SER A O 1
ATOM 572 N N . ASN A 1 75 ? -33.123 -6.759 46.782 1.00 55.94 75 ASN A N 1
ATOM 573 C CA . ASN A 1 75 ? -33.828 -7.238 45.575 1.00 55.94 75 ASN A CA 1
ATOM 574 C C . ASN A 1 75 ? -33.867 -6.215 44.414 1.00 55.94 75 ASN A C 1
ATOM 576 O O . ASN A 1 75 ? -34.071 -6.614 43.268 1.00 55.94 75 ASN A O 1
ATOM 580 N N . ASP A 1 76 ? -33.610 -4.928 44.677 1.00 56.62 76 ASP A N 1
ATOM 581 C CA . ASP A 1 76 ? -33.520 -3.873 43.652 1.00 56.62 76 ASP A CA 1
ATOM 582 C C . ASP A 1 76 ? -32.256 -3.994 42.774 1.00 56.62 76 ASP A C 1
ATOM 584 O O . ASP A 1 76 ? -32.218 -3.508 41.640 1.00 56.62 76 ASP A O 1
ATOM 588 N N . GLY A 1 77 ? -31.232 -4.718 43.247 1.00 56.56 77 GLY A N 1
ATOM 589 C CA . GLY A 1 77 ? -29.983 -4.949 42.517 1.00 56.56 77 GLY A CA 1
ATOM 590 C C . GLY A 1 77 ? -30.115 -5.865 41.295 1.00 56.56 77 GLY A C 1
ATOM 591 O O . GLY A 1 77 ? -29.300 -5.771 40.380 1.00 56.56 77 GLY A O 1
ATOM 592 N N . ASN A 1 78 ? -31.150 -6.709 41.219 1.00 61.12 78 ASN A N 1
ATOM 593 C CA . ASN A 1 78 ? -31.279 -7.707 40.147 1.00 61.12 78 ASN A CA 1
ATOM 594 C C . ASN A 1 78 ? -31.571 -7.088 38.768 1.00 61.12 78 ASN A C 1
ATOM 596 O O . ASN A 1 78 ? -31.030 -7.539 37.756 1.00 61.12 78 ASN A O 1
ATOM 600 N N . PHE A 1 79 ? -32.394 -6.034 38.701 1.00 59.22 79 PHE A N 1
ATOM 601 C CA . PHE A 1 79 ? -32.688 -5.352 37.433 1.00 59.22 79 PHE A CA 1
ATOM 602 C C . PHE A 1 79 ? -31.482 -4.543 36.938 1.00 59.22 79 PHE A C 1
ATOM 604 O O . PHE A 1 79 ? -31.136 -4.620 35.757 1.00 59.22 79 PHE A O 1
ATOM 611 N N . ALA A 1 80 ? -30.797 -3.835 37.842 1.00 65.94 80 ALA A N 1
ATOM 612 C CA . ALA A 1 80 ? -29.578 -3.092 37.527 1.00 65.94 80 ALA A CA 1
ATOM 613 C C . ALA A 1 80 ? -28.434 -4.023 37.081 1.00 65.94 80 ALA A C 1
ATOM 615 O O . ALA A 1 80 ? -27.793 -3.758 36.063 1.00 65.94 80 ALA A O 1
ATOM 616 N N . ALA A 1 81 ? -28.244 -5.155 37.768 1.00 70.50 81 ALA A N 1
ATOM 617 C CA . ALA A 1 81 ? -27.273 -6.182 37.391 1.00 70.50 81 ALA A CA 1
ATOM 618 C C . ALA A 1 81 ? -27.557 -6.755 35.994 1.00 70.50 81 ALA A C 1
ATOM 620 O O . ALA A 1 81 ? -26.652 -6.829 35.166 1.00 70.50 81 ALA A O 1
ATOM 621 N N . SER A 1 82 ? -28.823 -7.054 35.678 1.00 75.88 82 SER A N 1
ATOM 622 C CA . SER A 1 82 ? -29.204 -7.546 34.344 1.00 75.88 82 SER A CA 1
ATOM 623 C C . SER A 1 82 ? -28.971 -6.515 33.224 1.00 75.88 82 SER A C 1
ATOM 625 O O . SER A 1 82 ? -28.649 -6.873 32.087 1.00 75.88 82 SER A O 1
ATOM 627 N N . GLY A 1 83 ? -29.109 -5.219 33.530 1.00 80.75 83 GLY A N 1
ATOM 628 C CA . GLY A 1 83 ? -28.807 -4.125 32.607 1.00 80.75 83 GLY A CA 1
ATOM 629 C C . GLY A 1 83 ? -27.309 -4.005 32.325 1.00 80.75 83 GLY A C 1
ATOM 630 O O . GLY A 1 83 ? -26.912 -3.910 31.160 1.00 80.75 83 GLY A O 1
ATOM 631 N N . LEU A 1 84 ? -26.488 -4.081 33.376 1.00 80.12 84 LEU A N 1
ATOM 632 C CA . LEU A 1 84 ? -25.026 -4.082 33.283 1.00 80.12 84 LEU A CA 1
ATOM 633 C C . LEU A 1 84 ? -24.508 -5.302 32.517 1.00 80.12 84 LEU A C 1
ATOM 635 O O . LEU A 1 84 ? -23.647 -5.159 31.655 1.00 80.12 84 LEU A O 1
ATOM 639 N N . GLU A 1 85 ? -25.080 -6.483 32.745 1.00 81.69 85 GLU A N 1
ATOM 640 C CA . GLU A 1 85 ? -24.706 -7.717 32.048 1.00 81.69 85 GLU A CA 1
ATOM 641 C C . GLU A 1 85 ? -24.998 -7.635 30.538 1.00 81.69 85 GLU A C 1
ATOM 643 O O . GLU A 1 85 ? -24.165 -7.997 29.704 1.00 81.69 85 GLU A O 1
ATOM 648 N N . ARG A 1 86 ? -26.141 -7.048 30.151 1.00 85.06 86 ARG A N 1
ATOM 649 C CA . ARG A 1 86 ? -26.445 -6.762 28.737 1.00 85.06 86 ARG A CA 1
ATOM 650 C C . ARG A 1 86 ? -25.487 -5.744 28.125 1.00 85.06 86 ARG A C 1
ATOM 652 O O . ARG A 1 86 ? -25.151 -5.872 26.946 1.00 85.06 86 ARG A O 1
ATOM 659 N N . GLN A 1 87 ? -25.086 -4.717 28.875 1.00 85.56 87 GLN A N 1
ATOM 660 C CA . GLN A 1 87 ? -24.111 -3.728 28.409 1.00 85.56 87 GLN A CA 1
ATOM 661 C C . GLN A 1 87 ? -22.726 -4.357 28.224 1.00 85.56 87 GLN A C 1
ATOM 663 O O . GLN A 1 87 ? -22.110 -4.150 27.179 1.00 85.56 87 GLN A O 1
ATOM 668 N N . LEU A 1 88 ? -22.297 -5.207 29.159 1.00 83.94 88 LEU A N 1
ATOM 669 C CA . LEU A 1 88 ? -21.073 -6.000 29.062 1.00 83.94 88 LEU A CA 1
ATOM 670 C C . LEU A 1 88 ? -21.080 -6.886 27.815 1.00 83.94 88 LEU A C 1
ATOM 672 O O . LEU A 1 88 ? -20.167 -6.798 27.000 1.00 83.94 88 LEU A O 1
ATOM 676 N N . GLY A 1 89 ? -22.159 -7.636 27.580 1.00 85.81 89 GLY A N 1
ATOM 677 C CA . GLY A 1 89 ? -22.278 -8.478 26.388 1.00 85.81 89 GLY A CA 1
ATOM 678 C C . GLY A 1 89 ? -22.277 -7.695 25.066 1.00 85.81 89 GLY A C 1
ATOM 679 O O . GLY A 1 89 ? -21.829 -8.209 24.041 1.00 85.81 89 GLY A O 1
ATOM 680 N N . LYS A 1 90 ? -22.755 -6.442 25.051 1.00 89.38 90 LYS A N 1
ATOM 681 C CA . LYS A 1 90 ? -22.642 -5.557 23.875 1.00 89.38 90 LYS A CA 1
ATOM 682 C C . LYS A 1 90 ? -21.205 -5.07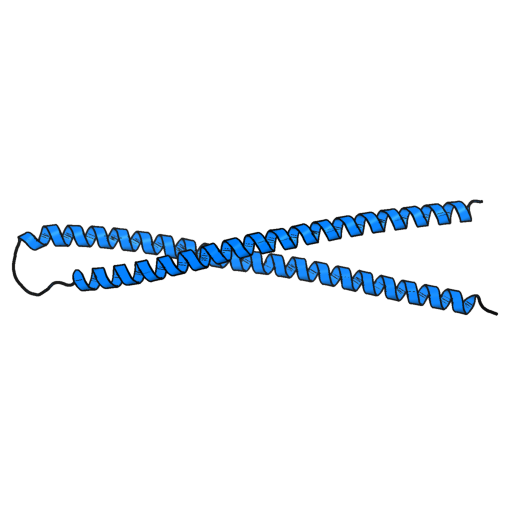3 23.671 1.00 89.38 90 LYS A C 1
ATOM 684 O O . LYS A 1 90 ? -20.719 -5.127 22.543 1.00 89.38 90 LYS A O 1
ATOM 689 N N . ALA A 1 91 ? -20.535 -4.647 24.740 1.00 84.06 91 ALA A N 1
ATOM 690 C CA . ALA A 1 91 ? -19.147 -4.193 24.698 1.00 84.06 91 ALA A CA 1
ATOM 691 C C . ALA A 1 91 ? -18.187 -5.320 24.277 1.00 84.06 91 ALA A C 1
ATOM 693 O O . ALA A 1 91 ? -17.305 -5.110 23.449 1.00 84.06 91 ALA A O 1
ATOM 694 N N . GLU A 1 92 ? -18.409 -6.545 24.759 1.00 88.00 92 GLU A N 1
ATOM 695 C CA . GLU A 1 92 ? -17.635 -7.726 24.361 1.00 88.00 92 GLU A CA 1
ATOM 696 C C . GLU A 1 92 ? -17.782 -8.032 22.867 1.00 88.00 92 GLU A C 1
ATOM 698 O O . GLU A 1 92 ? -16.792 -8.286 22.181 1.00 88.00 92 GLU A O 1
ATOM 703 N N . LYS A 1 93 ? -19.008 -7.962 22.333 1.00 91.62 93 LYS A N 1
ATOM 704 C CA . LYS A 1 93 ? -19.254 -8.151 20.895 1.00 91.62 93 LYS A CA 1
ATOM 705 C C . LYS A 1 93 ? -18.569 -7.079 20.052 1.00 91.62 93 LYS A C 1
ATOM 707 O O . LYS A 1 93 ? -17.998 -7.419 19.017 1.00 91.62 93 LYS A O 1
ATOM 712 N N . ALA A 1 94 ? -18.604 -5.822 20.493 1.00 87.75 94 ALA A N 1
ATOM 713 C CA . ALA A 1 94 ? -17.904 -4.731 19.822 1.00 87.75 94 ALA A CA 1
ATOM 714 C C . ALA A 1 94 ? -16.385 -4.973 19.808 1.00 87.75 94 ALA A C 1
ATOM 716 O O . ALA A 1 94 ? -15.771 -4.909 18.749 1.00 87.75 94 ALA A O 1
ATOM 717 N N . LEU A 1 95 ? -15.790 -5.384 20.934 1.00 86.25 95 LEU A N 1
ATOM 718 C CA . LEU A 1 95 ? -14.362 -5.722 21.002 1.00 86.25 95 LEU A CA 1
ATOM 719 C C . LEU A 1 95 ? -13.961 -6.864 20.066 1.00 86.25 95 LEU A C 1
ATOM 721 O O . LEU A 1 95 ? -12.896 -6.824 19.453 1.00 86.25 95 LEU A O 1
ATOM 725 N N . VAL A 1 96 ? -14.803 -7.889 19.932 1.00 91.75 96 VAL A N 1
ATOM 726 C CA . VAL A 1 96 ? -14.556 -8.982 18.980 1.00 91.75 96 VAL A CA 1
ATOM 727 C C . VAL A 1 96 ? -14.572 -8.472 17.535 1.00 91.75 96 VAL A C 1
ATOM 729 O O . VAL A 1 96 ? -13.756 -8.915 16.725 1.00 91.75 96 VAL A O 1
ATOM 732 N N . GLN A 1 97 ? -15.467 -7.538 17.204 1.00 91.44 97 GLN A N 1
ATOM 733 C CA . GLN A 1 97 ? -15.502 -6.914 15.879 1.00 91.44 97 GLN A CA 1
ATOM 734 C C . GLN A 1 97 ? -14.259 -6.059 15.622 1.00 91.44 97 GLN A C 1
ATOM 736 O O . GLN A 1 97 ? -13.625 -6.242 14.586 1.00 91.44 97 GLN A O 1
ATOM 741 N N . GLU A 1 98 ? -13.861 -5.214 16.574 1.00 88.50 98 GLU A N 1
ATOM 742 C CA . GLU A 1 98 ? -12.644 -4.397 16.477 1.00 88.50 98 GLU A CA 1
ATOM 743 C C . GLU A 1 98 ? -11.403 -5.278 16.279 1.00 88.50 98 GLU A C 1
ATOM 745 O O . GLU A 1 98 ? -10.672 -5.106 15.307 1.00 88.50 98 GLU A O 1
ATOM 750 N N . ARG A 1 99 ? -11.233 -6.335 17.089 1.00 90.25 99 ARG A N 1
ATOM 751 C CA . ARG A 1 99 ? -10.145 -7.322 16.927 1.00 90.25 99 ARG A CA 1
ATOM 752 C C . ARG A 1 99 ? -10.127 -7.950 15.534 1.00 90.25 99 ARG A C 1
ATOM 754 O O . ARG A 1 99 ? -9.057 -8.151 14.955 1.00 90.25 99 ARG A O 1
ATO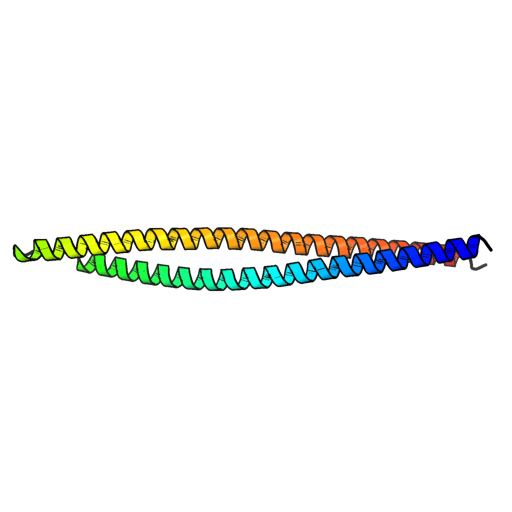M 761 N N . LYS A 1 100 ? -11.302 -8.269 14.982 1.00 93.31 100 LYS A N 1
ATOM 762 C CA . LYS A 1 100 ? -11.420 -8.817 13.627 1.00 93.31 100 LYS A CA 1
ATOM 763 C C . LYS A 1 100 ? -10.938 -7.806 12.585 1.00 93.31 100 LYS A C 1
ATOM 765 O O . LYS A 1 100 ? -10.165 -8.195 11.711 1.00 93.31 100 LYS A O 1
ATOM 770 N N . ILE A 1 101 ? -11.339 -6.540 12.699 1.00 90.88 101 ILE A N 1
ATOM 771 C CA . ILE A 1 101 ? -10.915 -5.463 11.792 1.00 90.88 101 ILE A CA 1
ATOM 772 C C . ILE A 1 101 ? -9.400 -5.252 11.892 1.00 90.88 101 ILE A C 1
ATOM 774 O O . ILE A 1 101 ? -8.717 -5.298 10.872 1.00 90.88 101 ILE A O 1
ATOM 778 N N . THR A 1 102 ? -8.847 -5.134 13.103 1.00 89.62 102 THR A N 1
ATOM 779 C CA . THR A 1 102 ? -7.399 -4.988 13.325 1.00 89.62 102 THR A CA 1
ATOM 780 C C . THR A 1 102 ? -6.614 -6.150 12.713 1.00 89.62 102 THR A C 1
ATOM 782 O O . THR A 1 102 ? -5.596 -5.944 12.053 1.00 89.62 102 THR A O 1
ATOM 785 N N . SER A 1 103 ? -7.102 -7.387 12.867 1.00 90.69 103 SER A N 1
ATOM 786 C CA . SER A 1 103 ? -6.458 -8.565 12.274 1.00 90.69 103 SER A CA 1
ATOM 787 C C . SER A 1 103 ? -6.502 -8.574 10.742 1.00 90.69 103 SER A C 1
ATOM 789 O O . SER A 1 103 ? -5.550 -9.032 10.109 1.00 90.69 103 SER A O 1
ATOM 791 N N . ALA A 1 104 ? -7.583 -8.062 10.144 1.00 93.19 104 ALA A N 1
ATOM 792 C CA . ALA A 1 104 ? -7.724 -7.949 8.698 1.00 93.19 104 ALA A CA 1
ATOM 793 C C . ALA A 1 104 ? -6.764 -6.892 8.139 1.00 93.19 104 ALA A C 1
ATOM 795 O O . ALA A 1 104 ? -6.011 -7.196 7.218 1.00 93.19 104 ALA A O 1
ATOM 796 N N . LEU A 1 105 ? -6.704 -5.715 8.770 1.00 91.25 105 LEU A N 1
ATOM 797 C CA . LEU A 1 105 ? -5.769 -4.655 8.392 1.00 91.25 105 LEU A CA 1
ATOM 798 C C . LEU A 1 105 ? -4.316 -5.103 8.522 1.00 91.25 105 LEU A C 1
ATOM 800 O O . LEU A 1 105 ? -3.530 -4.854 7.619 1.00 91.25 105 LEU A O 1
ATOM 804 N N . ARG A 1 106 ? -3.953 -5.844 9.579 1.00 92.19 106 ARG A N 1
ATOM 805 C CA . ARG A 1 106 ? -2.601 -6.414 9.709 1.00 92.19 106 ARG A CA 1
ATOM 806 C C . ARG A 1 106 ? -2.234 -7.315 8.525 1.00 92.19 106 ARG A C 1
ATOM 808 O O . ARG A 1 106 ? -1.101 -7.266 8.052 1.00 92.19 106 ARG A O 1
ATOM 815 N N . ARG A 1 107 ? -3.164 -8.166 8.077 1.00 93.69 107 ARG A N 1
ATOM 816 C CA . ARG A 1 107 ? -2.938 -9.050 6.920 1.00 93.69 107 ARG A CA 1
ATOM 817 C C . ARG A 1 107 ? -2.770 -8.240 5.643 1.00 93.69 107 ARG A C 1
ATOM 819 O O . ARG A 1 107 ? -1.797 -8.452 4.933 1.00 93.69 107 ARG A O 1
ATOM 826 N N . GLU A 1 108 ? -3.656 -7.279 5.410 1.00 93.25 108 GLU A N 1
ATOM 827 C CA . GLU A 1 108 ? -3.594 -6.406 4.238 1.00 93.25 108 GLU A CA 1
ATOM 828 C C . GLU A 1 108 ? -2.279 -5.614 4.183 1.00 93.25 108 GLU A C 1
ATOM 830 O O . GLU A 1 108 ? -1.638 -5.546 3.138 1.00 93.25 108 GLU A O 1
ATOM 835 N N . LEU A 1 109 ? -1.810 -5.108 5.324 1.00 90.81 109 LEU A N 1
ATOM 836 C CA . LEU A 1 109 ? -0.540 -4.391 5.442 1.00 90.81 109 LEU A CA 1
ATOM 837 C C . LEU A 1 109 ? 0.663 -5.277 5.098 1.00 90.81 109 LEU A C 1
ATOM 839 O O . LEU A 1 109 ? 1.582 -4.851 4.398 1.00 90.81 109 LEU A O 1
ATOM 843 N N . SER A 1 110 ? 0.633 -6.533 5.552 1.00 92.00 110 SER A N 1
ATOM 844 C CA . SER A 1 110 ? 1.643 -7.536 5.207 1.00 92.00 110 SER A CA 1
ATOM 845 C C . SER A 1 110 ? 1.628 -7.860 3.713 1.00 92.00 110 SER A C 1
ATOM 847 O O . SER A 1 110 ? 2.686 -7.938 3.093 1.00 92.00 110 SER A O 1
ATOM 849 N N . GLU A 1 111 ? 0.448 -8.049 3.124 1.00 93.75 111 GLU A N 1
ATOM 850 C CA . GLU A 1 111 ? 0.297 -8.349 1.697 1.00 93.75 111 GLU A CA 1
ATOM 851 C C . GLU A 1 111 ? 0.753 -7.175 0.824 1.00 93.75 111 GLU A C 1
ATOM 853 O O . GLU A 1 111 ? 1.491 -7.370 -0.142 1.00 93.75 111 GLU A O 1
ATOM 858 N N . GLN A 1 112 ? 0.374 -5.943 1.173 1.00 91.69 112 GLN A N 1
ATOM 859 C CA . GLN A 1 112 ? 0.831 -4.751 0.460 1.00 91.69 112 GLN A CA 1
ATOM 860 C C . GLN A 1 112 ? 2.338 -4.530 0.612 1.00 91.69 112 GLN A C 1
ATOM 862 O O . GLN A 1 112 ? 2.995 -4.164 -0.361 1.00 91.69 112 GLN A O 1
ATOM 867 N N . GLY A 1 113 ? 2.906 -4.803 1.790 1.00 90.56 113 GLY A N 1
ATOM 868 C CA . GLY A 1 113 ? 4.354 -4.761 2.002 1.00 90.56 113 GLY A CA 1
ATOM 869 C C . GLY A 1 113 ? 5.104 -5.754 1.111 1.00 90.56 113 GLY A C 1
ATOM 870 O O . GLY A 1 113 ? 6.099 -5.395 0.486 1.00 90.56 113 GLY A O 1
ATOM 871 N N . GLN A 1 114 ? 4.592 -6.980 0.976 1.00 92.44 114 GLN A N 1
ATOM 872 C CA . GLN A 1 114 ? 5.158 -7.976 0.060 1.00 92.44 114 GLN A CA 1
ATOM 873 C C . GLN A 1 114 ? 5.051 -7.545 -1.407 1.00 92.44 114 GLN A C 1
ATOM 875 O O . GLN A 1 114 ? 6.012 -7.702 -2.156 1.00 92.44 114 GLN A O 1
ATOM 880 N N . ARG A 1 115 ? 3.911 -6.973 -1.821 1.00 91.75 115 ARG A N 1
ATOM 881 C CA . ARG A 1 115 ? 3.722 -6.462 -3.191 1.00 91.75 115 ARG A CA 1
ATOM 882 C C . ARG A 1 115 ? 4.688 -5.327 -3.521 1.00 91.75 115 ARG A C 1
ATOM 884 O O . ARG A 1 115 ? 5.275 -5.338 -4.597 1.00 91.75 115 ARG A O 1
ATOM 891 N N . LEU A 1 116 ? 4.877 -4.385 -2.597 1.00 91.12 116 LEU A N 1
ATOM 892 C CA . LEU A 1 116 ? 5.866 -3.314 -2.736 1.00 91.12 116 LEU A CA 1
ATOM 893 C C . LEU A 1 116 ? 7.281 -3.874 -2.868 1.00 91.12 116 LEU A C 1
ATOM 895 O O . LEU A 1 116 ? 7.978 -3.541 -3.820 1.00 91.12 116 LEU A O 1
ATOM 899 N N . GLY A 1 117 ? 7.672 -4.784 -1.972 1.00 90.94 117 GLY A N 1
ATOM 900 C CA . GLY A 1 117 ? 8.988 -5.417 -2.031 1.00 90.94 117 GLY A CA 1
ATOM 901 C C . GLY A 1 117 ? 9.228 -6.174 -3.341 1.00 90.94 117 GLY A C 1
ATOM 902 O O . GLY A 1 117 ? 10.324 -6.110 -3.890 1.00 90.94 117 GLY A O 1
ATOM 903 N N . ALA A 1 118 ? 8.205 -6.847 -3.877 1.00 92.75 118 ALA A N 1
ATOM 904 C CA . ALA A 1 118 ? 8.293 -7.537 -5.161 1.00 92.75 118 ALA A CA 1
ATOM 905 C C . ALA A 1 118 ? 8.475 -6.565 -6.339 1.00 92.75 118 ALA A C 1
ATOM 907 O O . ALA A 1 118 ? 9.324 -6.807 -7.193 1.00 92.75 118 ALA A O 1
ATOM 908 N N . LEU A 1 119 ? 7.724 -5.457 -6.369 1.00 91.12 119 LEU A N 1
ATOM 909 C CA . LEU A 1 119 ? 7.862 -4.432 -7.410 1.00 91.12 119 LEU A CA 1
ATOM 910 C C . LEU A 1 119 ? 9.227 -3.738 -7.353 1.00 91.12 119 LEU A C 1
ATOM 912 O O . LEU A 1 119 ? 9.860 -3.541 -8.386 1.00 91.12 119 LEU A O 1
ATOM 916 N N . GLU A 1 120 ? 9.717 -3.416 -6.156 1.00 90.12 120 GLU A N 1
ATOM 917 C CA . GLU A 1 120 ? 11.047 -2.829 -5.976 1.00 90.12 120 GLU A CA 1
ATOM 918 C C . GLU A 1 120 ? 12.167 -3.804 -6.367 1.00 90.12 120 GLU A C 1
ATOM 920 O O . GLU A 1 120 ? 13.159 -3.394 -6.966 1.00 90.12 120 GLU A O 1
ATOM 925 N N . ALA A 1 121 ? 12.021 -5.097 -6.059 1.00 91.19 121 ALA A N 1
ATOM 926 C CA . ALA A 1 121 ? 12.975 -6.120 -6.479 1.00 91.19 121 ALA A CA 1
ATOM 927 C C . ALA A 1 121 ? 12.985 -6.297 -8.002 1.00 91.19 121 ALA A C 1
ATOM 929 O O . ALA A 1 121 ? 14.057 -6.389 -8.595 1.00 91.19 121 ALA A O 1
ATOM 930 N N . GLN A 1 122 ? 11.809 -6.293 -8.635 1.00 89.62 122 GLN A N 1
ATOM 931 C CA . GLN A 1 122 ? 11.699 -6.351 -10.089 1.00 89.62 122 GLN A CA 1
ATOM 932 C C . GLN A 1 122 ? 12.363 -5.137 -10.746 1.00 89.62 122 GLN A C 1
ATOM 934 O O . GLN A 1 122 ? 13.140 -5.307 -11.679 1.00 89.62 122 GLN A O 1
ATOM 939 N N . ARG A 1 123 ? 12.113 -3.928 -10.227 1.00 89.12 123 ARG A N 1
ATOM 940 C CA . ARG A 1 123 ? 12.759 -2.703 -10.714 1.00 89.12 123 ARG A CA 1
ATOM 941 C C . ARG A 1 123 ? 14.284 -2.802 -10.636 1.00 89.12 123 ARG A C 1
ATOM 943 O O . ARG A 1 123 ? 14.956 -2.512 -11.616 1.00 89.12 123 ARG A O 1
ATOM 950 N N . ARG A 1 124 ? 14.831 -3.241 -9.497 1.00 88.75 124 ARG A N 1
ATOM 951 C CA . ARG A 1 124 ? 16.287 -3.403 -9.335 1.00 88.75 124 ARG A CA 1
ATOM 952 C C . ARG A 1 124 ? 16.865 -4.440 -10.293 1.00 88.75 124 ARG A C 1
ATOM 954 O O . ARG A 1 124 ? 17.910 -4.192 -10.874 1.00 88.75 124 ARG A O 1
ATOM 961 N N . ALA A 1 125 ? 16.185 -5.570 -10.480 1.00 88.69 125 ALA A N 1
ATOM 962 C CA . ALA A 1 125 ? 16.632 -6.600 -11.414 1.00 88.69 125 ALA A CA 1
ATOM 963 C C . ALA A 1 125 ? 16.654 -6.090 -12.865 1.00 88.69 125 ALA A C 1
ATOM 965 O O . ALA A 1 125 ? 17.590 -6.381 -13.602 1.00 88.69 125 ALA A O 1
ATOM 966 N N . GLU A 1 126 ? 15.655 -5.299 -13.264 1.00 86.19 126 GLU A N 1
ATOM 967 C CA . GLU A 1 126 ? 15.611 -4.668 -14.588 1.00 86.19 126 GLU A CA 1
ATOM 968 C C . GLU A 1 126 ? 16.720 -3.614 -14.753 1.00 86.19 126 GLU A C 1
ATOM 970 O O . GLU A 1 126 ? 17.386 -3.589 -15.784 1.00 86.19 126 GLU A O 1
ATOM 975 N N . GLU A 1 127 ? 16.982 -2.795 -13.729 1.00 84.56 127 GLU A N 1
ATOM 976 C CA . GLU A 1 127 ? 18.094 -1.832 -13.729 1.00 84.56 127 GLU A CA 1
ATOM 977 C C . GLU A 1 127 ? 19.468 -2.525 -13.812 1.00 84.56 127 GLU A C 1
ATOM 979 O O . GLU A 1 127 ? 20.348 -2.064 -14.541 1.00 84.56 127 GLU A O 1
ATOM 984 N N . GLU A 1 128 ? 19.653 -3.644 -13.105 1.00 85.50 128 GLU A N 1
ATOM 985 C CA . GLU A 1 128 ? 20.867 -4.469 -13.165 1.00 85.50 128 GLU A CA 1
ATOM 986 C C . GLU A 1 128 ? 21.043 -5.133 -14.539 1.00 85.50 128 GLU A C 1
ATOM 988 O O . GLU A 1 128 ? 22.151 -5.144 -15.078 1.00 85.50 128 GLU A O 1
ATOM 993 N N . GLU A 1 129 ? 19.965 -5.641 -15.144 1.00 84.19 129 GLU A N 1
ATOM 994 C CA . GLU A 1 129 ? 20.006 -6.215 -16.491 1.00 84.19 129 GLU A CA 1
ATOM 995 C C . GLU A 1 129 ? 20.311 -5.143 -17.551 1.00 84.19 129 GLU A C 1
ATOM 997 O O . GLU A 1 129 ? 21.121 -5.367 -18.453 1.00 84.19 129 GLU A O 1
ATOM 1002 N N . GLU A 1 130 ? 19.723 -3.949 -17.437 1.00 81.00 130 GLU A N 1
ATOM 1003 C CA . GLU A 1 130 ? 20.050 -2.818 -18.309 1.00 81.00 130 GLU A CA 1
ATOM 1004 C C . GLU A 1 130 ? 21.499 -2.351 -18.138 1.00 81.00 130 GLU A C 1
ATOM 1006 O O . GLU A 1 130 ? 22.160 -2.037 -19.131 1.00 81.00 130 GLU A O 1
ATOM 1011 N N . ALA A 1 131 ? 22.012 -2.313 -16.906 1.00 80.50 131 ALA A N 1
ATOM 1012 C CA . ALA A 1 131 ? 23.408 -1.984 -16.637 1.00 80.50 131 ALA A CA 1
ATOM 1013 C C . ALA A 1 131 ? 24.354 -3.018 -17.262 1.00 80.50 131 ALA A C 1
ATOM 1015 O O . ALA A 1 131 ? 25.286 -2.638 -17.968 1.00 80.50 131 ALA A O 1
ATOM 1016 N N . ALA A 1 132 ? 24.055 -4.311 -17.112 1.00 82.31 132 ALA A N 1
ATOM 1017 C CA . ALA A 1 132 ? 24.825 -5.383 -17.738 1.00 82.31 132 ALA A CA 1
ATOM 1018 C C . ALA A 1 132 ? 24.822 -5.271 -19.273 1.00 82.31 132 ALA A C 1
ATOM 1020 O O . ALA A 1 132 ? 25.873 -5.377 -19.906 1.00 82.31 132 ALA A O 1
ATOM 1021 N N . ARG A 1 133 ? 23.668 -4.967 -19.885 1.00 78.38 133 ARG A N 1
ATOM 1022 C CA . ARG A 1 133 ? 23.577 -4.729 -21.337 1.00 78.38 133 ARG A CA 1
ATOM 1023 C C . ARG A 1 133 ? 24.382 -3.505 -21.782 1.00 78.38 133 ARG A C 1
ATOM 1025 O O . ARG A 1 133 ? 24.967 -3.527 -22.866 1.00 78.38 133 ARG A O 1
ATOM 1032 N N . ARG A 1 134 ? 24.420 -2.436 -20.977 1.00 76.00 134 ARG A N 1
ATOM 1033 C CA . ARG A 1 134 ? 25.247 -1.246 -21.253 1.00 76.00 134 ARG A CA 1
ATOM 1034 C C . ARG A 1 134 ? 26.736 -1.578 -21.187 1.00 76.00 134 ARG A C 1
ATOM 1036 O O . ARG A 1 134 ? 27.466 -1.190 -22.098 1.00 76.00 134 ARG A O 1
ATOM 1043 N N . ASP A 1 135 ? 27.163 -2.332 -20.179 1.00 78.38 135 ASP A N 1
ATOM 1044 C CA . ASP A 1 135 ? 28.554 -2.760 -20.025 1.00 78.38 135 ASP A CA 1
ATOM 1045 C C . ASP A 1 135 ? 28.993 -3.669 -21.187 1.00 78.38 135 ASP A C 1
ATOM 1047 O O . ASP A 1 135 ? 30.042 -3.444 -21.794 1.00 78.38 135 ASP A O 1
ATOM 1051 N N . GLU A 1 136 ? 28.165 -4.643 -21.582 1.00 74.69 136 GLU A N 1
ATOM 1052 C CA . GLU A 1 136 ? 28.425 -5.505 -22.745 1.00 74.69 136 GLU A CA 1
ATOM 1053 C C . GLU A 1 136 ? 28.520 -4.709 -24.052 1.00 74.69 136 GLU A C 1
ATOM 1055 O O . GLU A 1 136 ? 29.441 -4.919 -24.852 1.00 74.69 136 GLU A O 1
ATOM 1060 N N . ALA A 1 137 ? 27.609 -3.754 -24.264 1.00 75.19 137 ALA A N 1
ATOM 1061 C CA . ALA A 1 137 ? 27.658 -2.870 -25.421 1.00 75.19 137 ALA A CA 1
ATOM 1062 C C . ALA A 1 137 ? 28.948 -2.036 -25.422 1.00 75.19 137 ALA A C 1
ATOM 1064 O O . ALA A 1 137 ? 29.609 -1.927 -26.455 1.00 75.19 137 ALA A O 1
ATOM 1065 N N . GLN A 1 138 ? 29.357 -1.494 -24.274 1.00 72.81 138 GLN A N 1
ATOM 1066 C CA . GLN A 1 138 ? 30.572 -0.690 -24.151 1.00 72.81 138 GLN A CA 1
ATOM 1067 C C . GLN A 1 138 ? 31.847 -1.509 -24.421 1.00 72.81 138 GLN A C 1
ATOM 1069 O O . GLN A 1 138 ? 32.766 -1.025 -25.094 1.00 72.81 138 GLN A O 1
ATOM 1074 N N . VAL A 1 139 ? 31.901 -2.761 -23.956 1.00 76.69 139 VAL A N 1
ATOM 1075 C CA . VAL A 1 139 ? 33.005 -3.693 -24.242 1.00 76.69 139 VAL A CA 1
ATOM 1076 C C . VAL A 1 139 ? 33.047 -4.045 -25.730 1.00 76.69 139 VAL A C 1
ATOM 1078 O O . VAL A 1 139 ? 34.118 -4.003 -26.337 1.00 76.69 139 VAL A O 1
ATOM 1081 N N . SER A 1 140 ? 31.891 -4.321 -26.340 1.00 75.00 140 SER A N 1
ATOM 1082 C CA . SER A 1 140 ? 31.779 -4.594 -27.777 1.00 75.00 140 SER A CA 1
ATOM 1083 C C . SER A 1 140 ? 32.264 -3.411 -28.622 1.00 75.00 140 SER A C 1
ATOM 1085 O O . SER A 1 140 ? 33.081 -3.588 -29.527 1.00 75.00 140 SER A O 1
ATOM 1087 N N . TRP A 1 141 ? 31.852 -2.189 -28.276 1.00 73.00 141 TRP A N 1
ATOM 1088 C CA . TRP A 1 141 ? 32.318 -0.967 -28.934 1.00 73.00 141 TRP A CA 1
ATOM 1089 C C . TRP A 1 141 ? 33.827 -0.764 -28.787 1.00 73.00 141 TRP A C 1
ATOM 1091 O O . TRP A 1 141 ? 34.500 -0.465 -29.772 1.00 73.00 141 TRP A O 1
ATOM 1101 N N . SER A 1 142 ? 34.377 -0.978 -27.591 1.00 76.75 142 SER A N 1
ATOM 1102 C CA . SER A 1 142 ? 35.818 -0.847 -27.335 1.00 76.75 142 SER A CA 1
ATOM 1103 C C . SER A 1 142 ? 36.641 -1.863 -28.135 1.00 76.75 142 SER A C 1
ATOM 1105 O O . SER A 1 142 ? 37.699 -1.522 -28.660 1.00 76.75 142 SER A O 1
ATOM 1107 N N . TYR A 1 143 ? 36.133 -3.091 -28.275 1.00 74.44 143 TYR A N 1
ATOM 1108 C CA . TYR A 1 143 ? 36.752 -4.152 -29.071 1.00 74.44 143 TYR A CA 1
ATOM 1109 C C . TYR A 1 143 ? 36.700 -3.869 -30.581 1.00 74.44 143 TYR A C 1
ATOM 1111 O O . TYR A 1 143 ? 37.663 -4.106 -31.307 1.00 74.44 143 TYR A O 1
ATOM 1119 N N . LEU A 1 144 ? 35.590 -3.315 -31.070 1.00 72.81 144 LEU A N 1
ATOM 1120 C CA . LEU A 1 144 ? 35.470 -2.896 -32.468 1.00 72.81 144 LEU A CA 1
ATOM 1121 C C . LEU A 1 144 ? 36.390 -1.710 -32.789 1.00 72.81 144 LEU A C 1
ATOM 1123 O O . LEU A 1 144 ? 37.015 -1.687 -33.848 1.00 72.81 144 LEU A O 1
ATOM 1127 N N . LEU A 1 145 ? 36.524 -0.757 -31.862 1.00 74.06 145 LEU A N 1
ATOM 1128 C CA . LEU A 1 145 ? 37.459 0.362 -31.985 1.00 74.06 145 LEU A CA 1
ATOM 1129 C C . LEU A 1 145 ? 38.918 -0.111 -31.997 1.00 74.06 145 LEU A C 1
ATOM 1131 O O . LEU A 1 145 ? 39.681 0.350 -32.846 1.00 74.06 145 LEU A O 1
ATOM 1135 N N . SER A 1 146 ? 39.301 -1.064 -31.141 1.00 73.75 146 SER A N 1
ATOM 1136 C CA . SER A 1 146 ? 40.674 -1.590 -31.103 1.00 73.75 146 SER A CA 1
ATOM 1137 C C . SER A 1 146 ? 41.061 -2.407 -32.341 1.00 73.75 146 SER A C 1
ATOM 1139 O O . SER A 1 146 ? 42.233 -2.429 -32.699 1.00 73.75 146 SER A O 1
ATOM 1141 N N . LEU A 1 147 ? 40.100 -3.030 -33.029 1.00 72.19 147 LEU A N 1
ATOM 1142 C CA . LEU A 1 147 ? 40.313 -3.709 -34.316 1.00 72.19 147 LEU A CA 1
ATOM 1143 C C . LEU A 1 147 ? 40.391 -2.747 -35.518 1.00 72.19 147 LEU A C 1
ATOM 1145 O O . LEU A 1 147 ? 40.805 -3.158 -36.601 1.00 72.19 147 LEU A O 1
ATOM 1149 N N . SER A 1 148 ? 39.973 -1.489 -35.345 1.00 63.41 148 SER A N 1
ATOM 1150 C CA . SER A 1 148 ? 39.905 -0.476 -36.410 1.00 63.41 148 SER A CA 1
ATOM 1151 C C . SER A 1 148 ? 41.090 0.499 -36.443 1.00 63.41 148 SER A C 1
ATOM 1153 O O . SER A 1 148 ? 41.217 1.256 -37.408 1.00 63.41 148 SER A O 1
ATOM 1155 N N . LEU A 1 149 ? 41.962 0.482 -35.427 1.00 54.06 149 LEU A N 1
ATOM 1156 C CA . LEU A 1 149 ? 43.213 1.243 -35.434 1.00 54.06 149 LEU A CA 1
ATOM 1157 C C . LEU A 1 149 ? 44.366 0.364 -35.968 1.00 54.06 149 LEU A C 1
ATOM 1159 O O . LEU A 1 149 ? 44.593 -0.706 -35.402 1.00 54.06 149 LEU A O 1
ATOM 1163 N N . PRO A 1 150 ? 45.074 0.784 -37.037 1.00 55.12 150 PRO A N 1
ATOM 1164 C CA . PRO A 1 150 ? 46.271 0.108 -37.543 1.00 55.12 150 PRO A CA 1
ATOM 1165 C C . PRO A 1 150 ? 47.497 0.273 -36.634 1.00 55.12 150 PRO A C 1
ATOM 1167 O O . PRO A 1 150 ? 47.580 1.293 -35.909 1.00 55.12 150 PRO A O 1
#

Secondary structure (DSSP, 8-state):
-HHHHHHHHHHHHHHHHHHHHHHHHHHHHHHHHHHHHHHHHHHHHHHHHHHHHHHHHHHHHHHHHHHSPPS---TTHHHHHHHHHHHHHHHHHHHHHHHHHHHHHHHHHHHHHHHHHHHHHHHHHHHHHHHHHHHHHHHHHHHHHHHH--

pLDDT: mean 83.15, std 11.31, range [49.88, 94.69]

Seque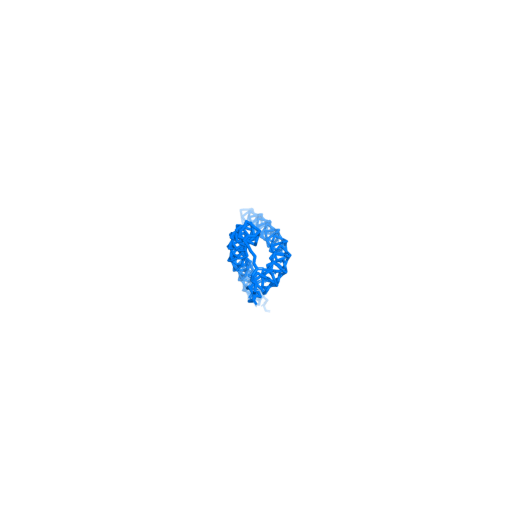nce (150 aa):
ATQLDESRARSLELEYNLEKSAEAAAEKDTQILRLQQENAKLQESYVGLEQRLITAESELASARKQAAPPSSSSNDGNFAASGLERQLGKAEKALVQERKITSALRRELSEQGQRLGALEAQRRAEEEEEAARRDEAQVSWSYLLSLSLP

Organism: NCBI:txid464258